Protein AF-A0A2V8DXN6-F1 (afdb_monomer_lite)

pLDDT: mean 78.46, std 17.69, range [34.72, 98.38]

Secondary structure (DSSP, 8-state):
---EEEEEEEEE-GGGS-----HHHHHTT-SS---EEEEEEEEEEEEEEEETTTEEEEEEEEEEEEEEEEEEEEEES-TT-SS--EEEEEEEEEEEEEEEEEEEEEEE-SSS-EEEEEEEEEEEEETTTT------------

Radius of gyration: 24.65 Å; chains: 1; bounding box: 50×41×72 Å

Sequence (142 aa):
NSFRGSLFANVGVPDWQANNLDDDLRQKGVQDPNRMKSLWSINPTFGGPIKKDGLWFFGSFTYQRIDTYVANSYLNKDPSAWLFAPDSSEQAVDDQYARDVSARLTYQATRRNKVTFYYSYNMACHCHFLIGPALAGSPSTS

Structure (mmCIF, N/CA/C/O backbone):
data_AF-A0A2V8DXN6-F1
#
_entry.id   AF-A0A2V8DXN6-F1
#
loop_
_atom_site.group_PDB
_atom_site.id
_atom_site.type_symbol
_atom_site.label_atom_id
_atom_site.label_alt_id
_atom_site.label_comp_id
_atom_site.label_asym_id
_atom_site.label_entity_id
_atom_site.label_seq_id
_atom_site.pdbx_PDB_ins_code
_atom_site.Cartn_x
_atom_site.Cartn_y
_atom_site.Cartn_z
_atom_site.occupancy
_atom_site.B_iso_or_equiv
_atom_site.auth_seq_id
_atom_site.auth_comp_id
_atom_site.auth_asym_id
_atom_site.auth_atom_id
_atom_site.pdbx_PDB_model_num
ATOM 1 N N . ASN A 1 1 ? -9.354 -14.653 21.832 1.00 73.56 1 ASN A N 1
ATOM 2 C CA . ASN A 1 1 ? -9.339 -13.519 20.884 1.00 73.56 1 ASN A CA 1
ATOM 3 C C . ASN A 1 1 ? -8.510 -13.925 19.685 1.00 73.56 1 ASN A C 1
ATOM 5 O O . ASN A 1 1 ? -7.324 -14.147 19.866 1.00 73.56 1 ASN A O 1
ATOM 9 N N . SER A 1 2 ? -9.123 -14.124 18.515 1.00 88.94 2 SER A N 1
ATOM 10 C CA . SER A 1 2 ? -8.405 -14.519 17.292 1.00 88.94 2 SER A CA 1
ATOM 11 C C . SER A 1 2 ? -8.309 -13.341 16.330 1.00 88.94 2 SER A C 1
ATOM 13 O O . SER A 1 2 ? -9.340 -12.760 15.984 1.00 88.94 2 SER A O 1
ATOM 15 N N . PHE A 1 3 ? -7.102 -13.033 15.875 1.00 95.25 3 PHE A N 1
ATOM 16 C CA . PHE A 1 3 ? -6.856 -12.076 14.801 1.00 95.25 3 PHE A CA 1
ATOM 17 C C . PHE A 1 3 ? -6.816 -12.813 13.465 1.00 95.25 3 PHE A C 1
ATOM 19 O O . PHE A 1 3 ? -6.449 -13.988 13.411 1.00 95.25 3 PHE A O 1
ATOM 26 N N . ARG A 1 4 ? -7.227 -12.138 12.396 1.00 96.75 4 ARG A N 1
ATOM 27 C CA 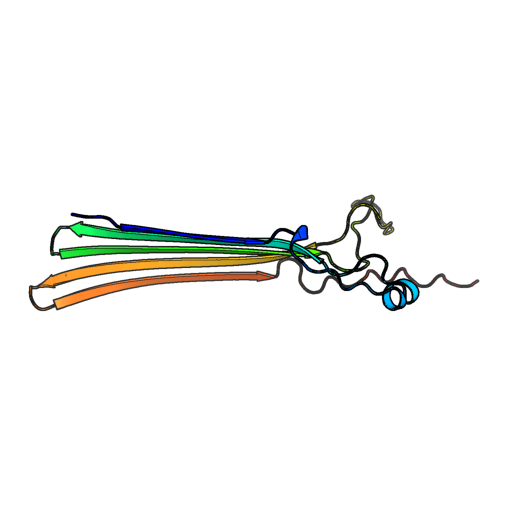. ARG A 1 4 ? -7.196 -12.670 11.035 1.00 96.75 4 ARG A CA 1
ATOM 28 C C . ARG A 1 4 ? -6.649 -11.611 10.099 1.00 96.75 4 ARG A C 1
ATOM 30 O O . ARG A 1 4 ? -6.966 -10.434 10.237 1.00 96.75 4 ARG A O 1
ATOM 37 N N . GLY A 1 5 ? -5.863 -12.053 9.135 1.00 96.56 5 GLY A N 1
ATOM 38 C CA . GLY A 1 5 ? -5.411 -11.222 8.038 1.00 96.56 5 GLY A CA 1
ATOM 39 C C . GLY A 1 5 ? -5.320 -12.032 6.762 1.00 96.56 5 GLY A C 1
ATOM 40 O O . GLY A 1 5 ? -5.320 -13.264 6.793 1.00 96.56 5 GLY A O 1
ATOM 41 N N . SER A 1 6 ? -5.261 -11.322 5.649 1.00 96.69 6 SER A N 1
ATOM 42 C CA . SER A 1 6 ? -4.982 -11.884 4.337 1.00 96.69 6 SER A CA 1
ATOM 43 C C . SER A 1 6 ? -4.031 -10.964 3.591 1.00 96.69 6 SER A C 1
ATOM 45 O O . SER A 1 6 ? -3.968 -9.766 3.857 1.00 96.69 6 SER A O 1
ATOM 47 N N . LEU A 1 7 ? -3.286 -11.533 2.654 1.00 94.88 7 LEU A N 1
ATOM 48 C CA . LEU A 1 7 ? -2.488 -10.787 1.698 1.00 94.88 7 LEU A CA 1
ATOM 49 C C . LEU A 1 7 ? -2.882 -11.276 0.314 1.00 94.88 7 LEU A C 1
ATOM 51 O O . LEU A 1 7 ? -2.825 -12.474 0.046 1.00 94.88 7 LEU A O 1
ATOM 55 N N . PHE A 1 8 ? -3.273 -10.349 -0.549 1.00 93.50 8 PHE A N 1
ATOM 56 C CA . PHE A 1 8 ? -3.430 -10.616 -1.969 1.00 93.50 8 PHE A CA 1
ATOM 57 C C . PHE A 1 8 ? -2.409 -9.791 -2.746 1.00 93.50 8 PHE A C 1
ATOM 59 O O . PHE A 1 8 ? -2.247 -8.600 -2.480 1.00 93.50 8 PHE A O 1
ATOM 66 N N . ALA A 1 9 ? -1.708 -10.422 -3.681 1.00 90.19 9 ALA A N 1
ATOM 67 C CA . ALA A 1 9 ? -0.717 -9.765 -4.517 1.00 90.19 9 ALA A CA 1
ATOM 68 C C . ALA A 1 9 ? -0.873 -10.218 -5.968 1.00 90.19 9 ALA A C 1
ATOM 70 O O . ALA A 1 9 ? -1.143 -11.390 -6.234 1.00 90.19 9 ALA A O 1
ATOM 71 N N . ASN A 1 10 ? -0.694 -9.284 -6.893 1.00 85.50 10 ASN A N 1
ATOM 72 C CA . ASN A 1 10 ? -0.655 -9.534 -8.324 1.00 85.50 10 ASN A CA 1
ATOM 73 C C . ASN A 1 10 ? 0.634 -8.942 -8.895 1.00 85.50 10 ASN A C 1
ATOM 75 O O . ASN A 1 10 ? 1.070 -7.877 -8.464 1.00 85.50 10 ASN A O 1
ATOM 79 N N . VAL A 1 11 ? 1.242 -9.637 -9.852 1.00 82.50 11 VAL A N 1
ATOM 80 C CA . VAL A 1 11 ? 2.425 -9.167 -10.569 1.00 82.50 11 VAL A CA 1
ATOM 81 C C . VAL A 1 11 ? 2.309 -9.563 -12.035 1.00 82.50 11 VAL A C 1
ATOM 83 O O . VAL A 1 11 ? 1.906 -10.680 -12.354 1.00 82.50 11 VAL A O 1
ATOM 86 N N . GLY A 1 12 ? 2.649 -8.630 -12.911 1.00 75.50 12 GLY A N 1
ATOM 87 C CA . GLY A 1 12 ? 2.803 -8.799 -14.342 1.00 75.50 12 GLY A CA 1
ATOM 88 C C . GLY A 1 12 ? 4.190 -8.310 -14.733 1.00 75.50 12 GLY A C 1
ATOM 89 O O . GLY A 1 12 ? 4.565 -7.169 -14.451 1.00 75.50 12 GLY A O 1
ATOM 90 N N . VAL A 1 13 ? 4.959 -9.193 -15.363 1.00 69.88 13 VAL A N 1
ATOM 91 C CA . VAL A 1 13 ? 6.268 -8.860 -15.929 1.00 69.88 13 VAL A CA 1
ATOM 92 C C . VAL A 1 13 ? 6.124 -8.535 -17.419 1.00 69.88 13 VAL A C 1
ATOM 94 O O .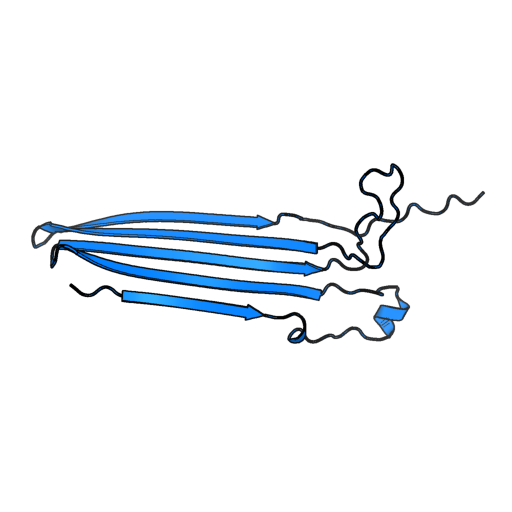 VAL A 1 13 ? 5.210 -9.064 -18.058 1.00 69.88 13 VAL A O 1
ATOM 97 N N . PRO A 1 14 ? 7.002 -7.690 -17.990 1.00 68.25 14 PRO A N 1
ATOM 98 C CA . PRO A 1 14 ? 6.958 -7.320 -19.407 1.00 68.25 14 PRO A CA 1
ATOM 99 C C . PRO A 1 14 ? 6.875 -8.520 -20.357 1.00 68.25 14 PRO A C 1
ATOM 101 O O . PRO A 1 14 ? 6.117 -8.487 -21.319 1.00 68.25 14 PRO A O 1
ATOM 104 N N . ASP A 1 15 ? 7.578 -9.608 -20.036 1.00 67.06 15 ASP A N 1
ATOM 105 C CA . ASP A 1 15 ? 7.660 -10.813 -20.873 1.00 67.06 15 ASP A CA 1
ATOM 106 C C . ASP A 1 15 ? 6.332 -11.580 -20.993 1.00 67.06 15 ASP A C 1
ATOM 108 O O . ASP A 1 15 ? 6.199 -12.472 -21.828 1.00 67.06 15 ASP A O 1
ATOM 112 N N . TRP A 1 16 ? 5.337 -11.263 -20.159 1.00 65.25 16 TRP A N 1
ATOM 113 C CA . TRP A 1 16 ? 3.996 -11.852 -20.242 1.00 65.25 16 TRP A CA 1
ATOM 114 C C . TRP A 1 16 ? 3.061 -11.056 -21.155 1.00 65.25 16 TRP A C 1
ATOM 116 O O . TRP A 1 16 ? 1.953 -11.509 -21.449 1.00 65.25 16 TRP A O 1
ATOM 126 N N . GLN A 1 17 ? 3.486 -9.876 -21.611 1.00 62.72 17 GLN A N 1
ATOM 127 C CA . GLN A 1 17 ? 2.737 -9.097 -22.581 1.00 62.72 17 GLN A CA 1
ATOM 128 C C . GLN A 1 17 ? 3.006 -9.641 -23.989 1.00 62.72 17 GLN A C 1
ATOM 130 O O . GLN A 1 17 ? 4.125 -9.573 -24.495 1.00 62.72 17 GLN A O 1
ATOM 135 N N . ALA A 1 18 ? 1.966 -10.165 -24.642 1.00 55.19 18 ALA A N 1
ATOM 136 C CA . ALA A 1 18 ? 2.054 -10.566 -26.042 1.00 55.19 18 ALA A CA 1
ATOM 137 C C . ALA A 1 18 ? 2.427 -9.355 -26.916 1.00 55.19 18 ALA A C 1
ATOM 139 O O . ALA A 1 18 ? 1.803 -8.297 -26.824 1.00 55.19 18 ALA A O 1
ATOM 140 N N . ASN A 1 19 ? 3.440 -9.518 -27.766 1.00 58.62 19 ASN A N 1
ATOM 141 C CA . ASN A 1 19 ? 3.861 -8.501 -28.720 1.00 58.62 19 ASN A CA 1
ATOM 142 C C . ASN A 1 19 ? 3.183 -8.762 -30.072 1.00 58.62 19 ASN A C 1
ATOM 144 O O . ASN A 1 19 ? 3.342 -9.846 -30.626 1.00 58.62 19 ASN A O 1
ATOM 148 N N . ASN A 1 20 ? 2.452 -7.778 -30.600 1.00 51.28 20 ASN A N 1
ATOM 149 C CA . ASN A 1 20 ? 1.865 -7.837 -31.944 1.00 51.28 20 ASN A CA 1
ATOM 150 C C . ASN A 1 20 ? 2.431 -6.733 -32.856 1.00 51.28 20 ASN A C 1
ATOM 152 O O . ASN A 1 20 ? 1.698 -6.083 -33.601 1.00 51.28 20 ASN A O 1
ATOM 156 N N . LEU A 1 21 ? 3.734 -6.458 -32.731 1.00 53.28 21 LEU A N 1
ATOM 157 C CA . LEU A 1 21 ? 4.448 -5.539 -33.613 1.00 53.28 21 LEU A CA 1
ATOM 158 C C . LEU A 1 21 ? 4.680 -6.207 -34.974 1.00 53.28 21 LEU A C 1
ATOM 160 O O . LEU A 1 21 ? 5.671 -6.913 -35.162 1.00 53.28 21 LEU A O 1
ATOM 164 N N . ASP A 1 22 ? 3.749 -5.979 -35.893 1.00 53.34 22 ASP A N 1
ATOM 165 C CA . ASP A 1 22 ? 3.808 -6.470 -37.270 1.00 53.34 22 ASP A CA 1
ATOM 166 C C . ASP A 1 22 ? 4.762 -5.616 -38.134 1.00 53.34 22 ASP A C 1
ATOM 168 O O . ASP A 1 22 ? 4.982 -4.429 -37.856 1.00 53.34 22 ASP A O 1
ATOM 172 N N . ASP A 1 23 ? 5.334 -6.193 -39.192 1.00 56.09 23 ASP A N 1
ATOM 173 C CA . ASP A 1 23 ? 6.370 -5.539 -40.015 1.00 56.09 23 ASP A CA 1
ATOM 174 C C . ASP A 1 23 ? 5.865 -4.260 -40.722 1.00 56.09 23 ASP A C 1
ATOM 176 O O . ASP A 1 23 ? 6.640 -3.332 -40.972 1.00 56.09 23 ASP A O 1
ATOM 180 N N . ASP A 1 24 ? 4.554 -4.153 -40.959 1.00 54.53 24 ASP A N 1
ATOM 181 C CA . ASP A 1 24 ? 3.889 -2.954 -41.497 1.00 54.53 24 ASP A CA 1
ATOM 182 C C . ASP A 1 24 ? 3.963 -1.750 -40.530 1.00 54.53 24 ASP A C 1
ATOM 184 O O . ASP A 1 24 ? 4.107 -0.604 -40.959 1.00 54.53 24 ASP A O 1
ATOM 188 N N . LEU A 1 25 ? 3.948 -1.986 -39.209 1.00 54.00 25 LEU A N 1
ATOM 189 C CA . LEU A 1 25 ? 4.102 -0.924 -38.202 1.00 54.00 25 LEU A CA 1
ATOM 190 C C . LEU A 1 25 ? 5.554 -0.440 -38.100 1.00 54.00 25 LEU A C 1
ATOM 192 O O . LEU A 1 25 ? 5.792 0.759 -37.926 1.00 54.00 25 LEU A O 1
ATOM 196 N N . ARG A 1 26 ? 6.525 -1.343 -38.294 1.00 58.38 26 ARG A N 1
ATOM 197 C CA . ARG A 1 26 ? 7.952 -0.985 -38.377 1.00 58.38 26 ARG A CA 1
ATOM 198 C C . ARG A 1 26 ? 8.236 -0.124 -39.607 1.00 58.38 26 ARG A C 1
ATOM 200 O O . ARG A 1 26 ? 8.932 0.884 -39.499 1.00 58.38 26 ARG A O 1
ATOM 207 N N . GLN A 1 27 ? 7.652 -0.474 -40.758 1.00 53.62 27 GLN A N 1
ATOM 208 C CA . GLN A 1 27 ? 7.784 0.300 -42.002 1.00 53.62 27 GLN A CA 1
ATOM 209 C C . GLN A 1 27 ? 7.138 1.691 -41.920 1.00 53.62 27 GLN A C 1
ATOM 211 O O . GLN A 1 27 ? 7.579 2.610 -42.606 1.00 53.62 27 GLN A O 1
ATOM 216 N N . LYS A 1 28 ? 6.149 1.879 -41.038 1.00 56.41 28 LYS A N 1
ATOM 217 C CA . LYS A 1 28 ? 5.509 3.176 -40.758 1.00 56.41 28 LYS A CA 1
ATOM 218 C C . LYS A 1 28 ? 6.233 4.021 -39.697 1.00 56.41 28 LYS A C 1
ATOM 220 O O . LYS A 1 28 ? 5.719 5.066 -39.308 1.00 56.41 28 LYS A O 1
ATOM 225 N N . GLY A 1 29 ? 7.425 3.611 -39.251 1.00 54.94 29 GLY A N 1
ATOM 226 C CA . GLY A 1 29 ? 8.284 4.404 -38.361 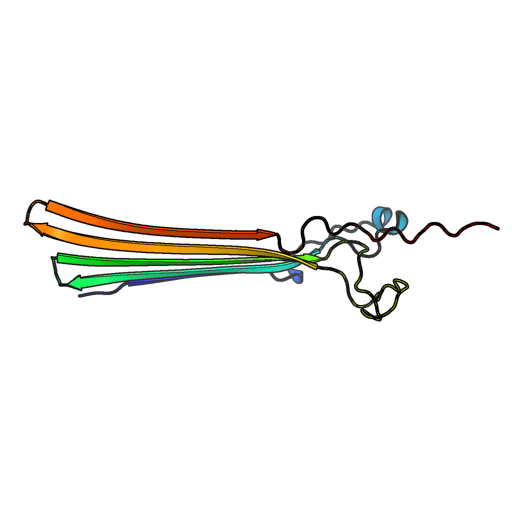1.00 54.94 29 GLY A CA 1
ATOM 227 C C . GLY A 1 29 ? 8.066 4.176 -36.862 1.00 54.94 29 GLY A C 1
ATOM 228 O O . GLY A 1 29 ? 8.602 4.927 -36.048 1.00 54.94 29 GLY A O 1
ATOM 229 N N . VAL A 1 30 ? 7.313 3.145 -36.466 1.00 53.03 30 VAL A N 1
ATOM 230 C CA . VAL A 1 30 ? 7.234 2.710 -35.063 1.00 53.03 30 VAL A CA 1
ATOM 231 C C . VAL A 1 30 ? 8.363 1.714 -34.814 1.00 53.03 30 VAL A C 1
ATOM 233 O O . VAL A 1 30 ? 8.223 0.522 -35.086 1.00 53.03 30 VAL A O 1
ATOM 236 N N . GLN A 1 31 ? 9.510 2.212 -34.348 1.00 59.53 31 GLN A N 1
ATOM 237 C CA . GLN A 1 31 ? 10.640 1.352 -33.977 1.00 59.53 31 GLN A CA 1
ATOM 238 C C . GLN A 1 31 ? 10.430 0.742 -32.587 1.00 59.53 31 GLN A C 1
ATOM 240 O O . GLN A 1 31 ? 10.726 -0.434 -32.390 1.00 59.53 31 GLN A O 1
ATOM 245 N N . ASP A 1 32 ? 9.827 1.511 -31.673 1.00 61.34 32 ASP A N 1
ATOM 246 C CA . ASP A 1 32 ? 9.616 1.138 -30.278 1.00 61.34 32 ASP A CA 1
ATOM 247 C C . ASP A 1 32 ? 8.150 1.357 -29.847 1.00 61.34 32 ASP A C 1
ATOM 249 O O . ASP A 1 32 ? 7.729 2.505 -29.677 1.00 61.34 32 ASP A O 1
ATOM 253 N N . PRO A 1 33 ? 7.339 0.293 -29.677 1.00 60.72 33 PRO A N 1
ATOM 254 C CA . PRO A 1 33 ? 5.926 0.415 -29.312 1.00 60.72 33 PRO A CA 1
ATOM 255 C C . PRO A 1 33 ? 5.703 0.700 -27.820 1.00 60.72 33 PRO A C 1
ATOM 257 O O . PRO A 1 33 ? 6.553 0.411 -26.975 1.00 60.72 33 PRO A O 1
ATOM 260 N N . ASN A 1 34 ? 4.490 1.161 -27.482 1.00 62.88 34 ASN A N 1
ATOM 261 C CA . ASN A 1 34 ? 4.018 1.185 -26.097 1.00 62.88 34 ASN A CA 1
ATOM 262 C C . ASN A 1 34 ? 4.026 -0.242 -25.542 1.00 62.88 34 ASN A C 1
ATOM 264 O O . ASN A 1 34 ? 3.306 -1.110 -26.040 1.00 62.88 34 ASN A O 1
ATOM 268 N N . ARG A 1 35 ? 4.804 -0.476 -24.487 1.00 68.25 35 ARG A N 1
ATOM 269 C CA . ARG A 1 35 ? 4.887 -1.777 -23.813 1.00 68.25 35 ARG A CA 1
ATOM 270 C C . ARG A 1 35 ? 4.820 -1.609 -22.302 1.00 68.25 35 ARG A C 1
ATOM 272 O O . ARG A 1 35 ? 5.252 -0.598 -21.750 1.00 68.25 35 ARG A O 1
ATOM 279 N N . MET A 1 36 ? 4.259 -2.599 -21.626 1.00 67.31 36 MET A N 1
ATOM 280 C CA . MET A 1 36 ? 4.152 -2.648 -20.176 1.00 67.31 36 MET A CA 1
ATOM 281 C C . MET A 1 36 ? 5.551 -2.811 -19.582 1.00 67.31 36 MET A C 1
ATOM 283 O O . MET A 1 36 ? 6.260 -3.763 -19.903 1.00 67.31 36 MET A O 1
ATOM 287 N N . LYS A 1 37 ? 5.952 -1.878 -18.716 1.00 75.00 37 LYS A N 1
ATOM 288 C CA . LYS A 1 37 ? 7.217 -1.940 -17.976 1.00 75.00 37 LYS A CA 1
ATOM 289 C C . LYS A 1 37 ? 7.037 -2.666 -16.650 1.00 75.00 37 LYS A C 1
ATOM 291 O O . LYS A 1 37 ? 7.876 -3.477 -16.267 1.00 75.00 37 LYS A O 1
ATOM 296 N N . SER A 1 38 ? 5.960 -2.364 -15.933 1.00 78.12 38 SER A N 1
ATOM 297 C CA . SER A 1 38 ? 5.637 -3.050 -14.688 1.00 78.12 38 SER A CA 1
ATOM 298 C C . SER A 1 38 ? 4.140 -2.976 -14.407 1.00 78.12 38 SER A C 1
ATOM 300 O O . SER A 1 38 ? 3.494 -1.963 -14.671 1.00 78.12 38 SER A O 1
ATOM 302 N N . LEU A 1 39 ? 3.587 -4.061 -13.875 1.00 83.69 39 LEU A N 1
ATOM 303 C CA . LEU A 1 39 ? 2.235 -4.101 -13.339 1.00 83.69 39 LEU A CA 1
ATOM 304 C C . LEU A 1 39 ? 2.287 -4.888 -12.044 1.00 83.69 39 LEU A C 1
ATOM 306 O O . LEU A 1 39 ? 2.689 -6.047 -12.042 1.00 83.69 39 LEU A O 1
ATOM 310 N N . TRP A 1 40 ? 1.886 -4.288 -10.937 1.00 87.12 40 TRP A N 1
ATOM 311 C CA . TRP A 1 40 ? 1.760 -5.040 -9.699 1.00 87.12 40 TRP A CA 1
ATOM 312 C C . TRP A 1 40 ? 0.767 -4.398 -8.749 1.00 87.12 40 TRP A C 1
ATOM 314 O O . TRP A 1 40 ? 0.534 -3.188 -8.768 1.00 87.12 40 TRP A O 1
ATOM 324 N N . SER A 1 41 ? 0.188 -5.227 -7.889 1.00 91.50 41 SER A N 1
ATOM 325 C CA . SER A 1 41 ? -0.636 -4.768 -6.785 1.00 91.50 41 SER A CA 1
ATOM 326 C C . SER A 1 41 ? -0.442 -5.614 -5.536 1.00 91.50 41 SER A C 1
ATOM 328 O O . SER A 1 41 ? -0.078 -6.788 -5.595 1.00 91.50 41 SER A O 1
ATOM 330 N N . ILE A 1 42 ? -0.675 -4.998 -4.384 1.00 94.38 42 ILE A N 1
ATOM 331 C CA . ILE A 1 42 ? -0.598 -5.617 -3.060 1.00 94.38 42 ILE A CA 1
ATOM 332 C C . ILE A 1 42 ? -1.787 -5.116 -2.244 1.00 94.38 42 ILE A C 1
ATOM 334 O O . ILE A 1 42 ? -2.112 -3.931 -2.263 1.00 94.38 42 ILE A O 1
ATOM 338 N N . ASN A 1 43 ? -2.425 -6.033 -1.524 1.00 95.88 43 ASN A N 1
ATOM 339 C CA . ASN A 1 43 ? -3.684 -5.807 -0.832 1.00 95.88 43 ASN A CA 1
ATOM 340 C C . ASN A 1 43 ? -3.701 -6.548 0.519 1.00 95.88 43 ASN A C 1
ATOM 342 O O . ASN A 1 43 ? -4.335 -7.605 0.633 1.00 95.88 43 ASN A O 1
ATOM 346 N N . PRO A 1 44 ? -2.953 -6.094 1.540 1.00 97.25 44 PRO A N 1
ATOM 347 C CA . PRO A 1 44 ? -3.048 -6.670 2.867 1.00 97.25 44 PRO A CA 1
ATOM 348 C C . PRO A 1 44 ? -4.342 -6.236 3.558 1.00 97.25 44 PRO A C 1
ATOM 350 O O . PRO A 1 44 ? -4.766 -5.079 3.501 1.00 97.25 44 PRO A O 1
ATOM 353 N N . THR A 1 45 ? -4.931 -7.166 4.299 1.00 97.75 45 THR A N 1
ATOM 354 C CA . THR A 1 45 ? -6.014 -6.888 5.237 1.00 97.75 45 THR A CA 1
ATOM 355 C C . THR A 1 45 ? -5.703 -7.503 6.587 1.00 97.75 45 THR A C 1
ATOM 357 O O . THR A 1 45 ? -5.053 -8.548 6.683 1.00 97.75 45 THR A O 1
ATOM 360 N N . PHE A 1 46 ? -6.166 -6.857 7.650 1.00 98.38 46 PHE A N 1
ATOM 361 C CA . PHE A 1 46 ? -5.979 -7.354 9.003 1.00 98.38 46 PHE A CA 1
ATOM 362 C C . PHE A 1 46 ? -7.091 -6.869 9.925 1.00 98.38 46 PHE A C 1
ATOM 364 O O . PHE A 1 46 ? -7.557 -5.736 9.829 1.00 98.38 46 PHE A O 1
ATOM 371 N N . GLY A 1 47 ? -7.516 -7.717 10.853 1.00 97.69 47 GLY A N 1
ATOM 372 C CA . GLY A 1 47 ? -8.527 -7.350 11.828 1.00 97.69 47 GLY A CA 1
ATOM 373 C C . GLY A 1 47 ? -8.705 -8.376 12.930 1.00 97.69 47 GLY A C 1
ATOM 374 O O . GLY A 1 47 ? -8.196 -9.498 12.893 1.00 97.69 47 GLY A O 1
ATOM 375 N N . GLY A 1 48 ? -9.463 -7.983 13.943 1.00 97.31 48 GLY A N 1
ATOM 376 C CA . GLY A 1 48 ? -9.734 -8.839 15.083 1.00 97.31 48 GLY A CA 1
ATOM 377 C C . GLY A 1 48 ? -10.379 -8.101 16.251 1.00 97.31 48 GLY A C 1
ATOM 378 O O . GLY A 1 48 ? -10.650 -6.901 16.176 1.00 97.31 48 GLY A O 1
ATOM 379 N N . PRO A 1 49 ? -10.660 -8.821 17.346 1.00 97.12 49 PRO A N 1
ATOM 380 C CA . PRO A 1 49 ? -11.154 -8.226 18.577 1.00 97.12 49 PRO A CA 1
ATOM 381 C C . PRO A 1 49 ? -10.019 -7.524 19.339 1.00 97.12 49 PRO A C 1
ATOM 383 O O . PRO A 1 49 ? -9.041 -8.165 19.716 1.00 97.12 49 PRO A O 1
ATOM 386 N N . ILE A 1 50 ? -10.191 -6.234 19.636 1.00 95.56 50 ILE A N 1
ATOM 387 C CA . ILE A 1 50 ? -9.386 -5.506 20.634 1.00 95.56 50 ILE A CA 1
ATOM 388 C C . ILE A 1 50 ? -9.823 -5.936 22.040 1.00 95.56 50 ILE A C 1
ATOM 390 O O . ILE A 1 50 ? -9.001 -6.270 22.889 1.00 95.56 50 ILE A O 1
ATOM 394 N N . LYS A 1 51 ? -11.143 -5.985 22.273 1.00 94.31 51 LYS A N 1
ATOM 395 C CA . LYS A 1 51 ? -11.759 -6.485 23.508 1.00 94.31 51 LYS A CA 1
ATOM 396 C C . LYS A 1 51 ? -12.727 -7.603 23.160 1.00 94.31 51 LYS A C 1
ATOM 398 O O . LYS A 1 51 ? -13.579 -7.438 22.282 1.00 94.31 51 LYS A O 1
ATOM 403 N N . LYS A 1 52 ? -12.612 -8.726 23.875 1.00 89.44 52 LYS A N 1
ATOM 404 C CA . LYS A 1 52 ? -13.519 -9.868 23.718 1.00 89.44 52 LYS A CA 1
ATOM 405 C C . LYS A 1 52 ? -14.968 -9.390 23.887 1.00 89.44 52 LYS A C 1
ATOM 407 O O . LYS A 1 52 ? -15.258 -8.651 24.824 1.00 89.44 52 LYS A O 1
ATOM 412 N N . ASP A 1 53 ? -15.827 -9.778 22.949 1.00 88.19 53 ASP A N 1
ATOM 413 C CA . ASP A 1 53 ? -17.273 -9.518 22.953 1.00 88.19 53 ASP A CA 1
ATOM 414 C C . ASP A 1 53 ? -17.691 -8.036 22.991 1.00 88.19 53 ASP A C 1
ATOM 416 O O . ASP A 1 53 ? -18.841 -7.735 23.312 1.00 88.19 53 ASP A O 1
ATOM 420 N N . GLY A 1 54 ? -16.800 -7.096 22.643 1.00 94.19 54 GLY A N 1
ATOM 421 C CA . GLY A 1 54 ? -17.161 -5.680 22.728 1.00 94.19 54 GLY A CA 1
ATOM 422 C C . GLY A 1 54 ? -16.457 -4.694 21.812 1.00 94.19 54 GLY A C 1
ATOM 423 O O . GLY A 1 54 ? -17.033 -3.644 21.547 1.00 94.19 54 GLY A O 1
ATOM 424 N N . LEU A 1 55 ? -15.254 -4.981 21.315 1.00 96.88 55 LEU A N 1
ATOM 425 C CA . LEU A 1 55 ? -14.521 -4.029 20.479 1.00 96.88 55 LEU A CA 1
ATOM 426 C C . LEU A 1 55 ? -13.710 -4.766 19.421 1.00 96.88 55 LEU A C 1
ATOM 428 O O . LEU A 1 55 ? -12.887 -5.615 19.760 1.00 96.88 55 LEU A O 1
ATOM 432 N N . TRP A 1 56 ? -13.913 -4.412 18.156 1.00 98.06 56 TRP A N 1
ATOM 433 C CA . TRP A 1 56 ? -13.251 -5.013 17.002 1.00 98.06 56 TRP A CA 1
ATOM 434 C C .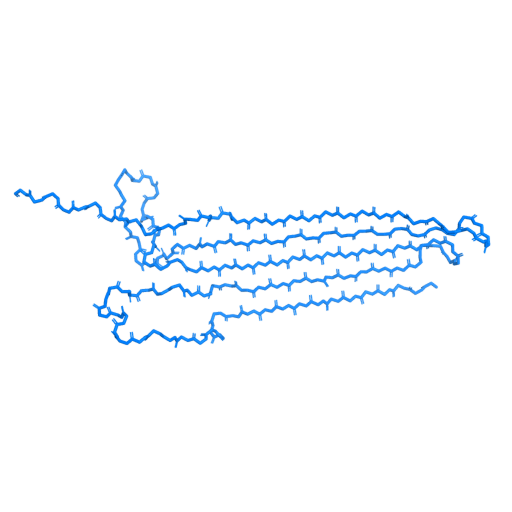 TRP A 1 56 ? -12.724 -3.938 16.073 1.00 98.06 56 TRP A C 1
ATOM 436 O O . TRP A 1 56 ? -13.354 -2.896 15.913 1.00 98.06 56 TRP A O 1
ATOM 446 N N . PHE A 1 57 ? -11.617 -4.234 15.409 1.00 98.06 57 PHE A N 1
ATOM 447 C CA . PHE A 1 57 ? -11.082 -3.402 14.344 1.00 98.06 57 PHE A CA 1
ATOM 448 C C . PHE A 1 57 ? -10.872 -4.225 13.077 1.00 98.06 57 PHE A C 1
ATOM 450 O O . PHE A 1 57 ? -10.747 -5.454 13.115 1.00 98.06 57 PHE A O 1
ATOM 457 N N . PHE A 1 58 ? -10.829 -3.522 11.959 1.00 98.31 58 PHE A N 1
ATOM 458 C CA . PHE A 1 58 ? -10.434 -4.040 10.664 1.00 98.31 58 PHE A CA 1
ATOM 459 C C . PHE A 1 58 ? -9.728 -2.927 9.895 1.00 98.31 58 PHE A C 1
ATOM 461 O O . PHE A 1 58 ? -10.150 -1.776 9.966 1.00 98.31 58 PHE A O 1
ATOM 468 N N . GLY A 1 59 ? -8.673 -3.267 9.170 1.00 98.19 59 GLY A N 1
ATOM 469 C CA . GLY A 1 59 ? -7.970 -2.367 8.274 1.00 98.19 59 GLY A CA 1
ATOM 470 C C . GLY A 1 59 ? -7.629 -3.065 6.966 1.00 98.19 59 GLY A C 1
ATOM 471 O O . GLY A 1 59 ? -7.353 -4.269 6.945 1.00 98.19 59 GLY A O 1
ATOM 472 N N . SER A 1 60 ? -7.636 -2.298 5.884 1.00 97.81 60 SER A N 1
ATOM 473 C CA . SER A 1 60 ? -7.161 -2.729 4.575 1.00 97.81 60 SER A CA 1
ATOM 474 C C . SER A 1 60 ? -6.267 -1.664 3.965 1.00 97.81 60 SER A C 1
ATOM 476 O O . SER A 1 60 ? -6.476 -0.465 4.161 1.00 97.81 60 SER A O 1
ATOM 478 N N . PHE A 1 61 ? -5.291 -2.119 3.194 1.00 97.50 61 PHE A N 1
ATOM 479 C CA . PHE A 1 61 ? -4.476 -1.267 2.349 1.00 97.50 61 PHE A CA 1
ATOM 480 C C . PHE A 1 61 ? -4.391 -1.895 0.966 1.00 97.50 61 PHE A C 1
ATOM 482 O O . PHE A 1 61 ? -4.279 -3.111 0.858 1.00 97.50 61 PHE A O 1
ATOM 489 N N . THR A 1 62 ? -4.426 -1.063 -0.062 1.00 95.75 62 THR A N 1
ATOM 490 C CA . THR A 1 62 ? -4.231 -1.441 -1.455 1.00 95.75 62 THR A CA 1
ATOM 491 C C . THR A 1 62 ? -3.198 -0.502 -2.047 1.00 95.75 62 THR A C 1
ATOM 493 O O . THR A 1 62 ? -3.303 0.716 -1.911 1.00 95.75 62 THR A O 1
ATOM 496 N N . TYR A 1 63 ? -2.198 -1.070 -2.712 1.00 94.56 63 TYR A N 1
ATOM 497 C CA . TYR A 1 63 ? -1.296 -0.321 -3.572 1.00 94.56 63 TYR A CA 1
ATOM 498 C C . TYR A 1 63 ? -1.214 -1.008 -4.921 1.00 94.56 63 TYR A C 1
ATOM 500 O O . TYR A 1 63 ? -0.951 -2.207 -4.982 1.00 94.56 63 TYR A O 1
ATOM 508 N N . GLN A 1 64 ? -1.439 -0.248 -5.983 1.00 91.44 64 GLN A N 1
ATOM 509 C CA . GLN A 1 64 ? -1.316 -0.700 -7.359 1.00 91.44 64 GLN A CA 1
ATOM 510 C C . GLN A 1 64 ? -0.392 0.247 -8.113 1.00 91.44 64 GLN A C 1
ATOM 512 O O . GLN A 1 64 ? -0.493 1.463 -7.955 1.00 91.44 64 GLN A O 1
ATOM 517 N N . ARG A 1 65 ? 0.479 -0.312 -8.948 1.00 88.56 65 ARG A N 1
ATOM 518 C CA . ARG A 1 65 ? 1.366 0.437 -9.833 1.00 88.56 65 ARG A CA 1
ATOM 519 C C . ARG A 1 65 ? 1.312 -0.144 -11.238 1.00 88.56 65 ARG A C 1
ATOM 521 O O . ARG A 1 65 ? 1.332 -1.363 -11.409 1.00 88.56 65 ARG A O 1
ATOM 528 N N . ILE A 1 66 ? 1.230 0.751 -12.213 1.00 84.25 66 ILE A N 1
ATOM 529 C CA . ILE A 1 66 ? 1.222 0.457 -13.639 1.00 84.25 66 ILE A CA 1
ATOM 530 C C . ILE A 1 66 ? 2.213 1.419 -14.284 1.00 84.25 66 ILE A C 1
ATOM 532 O O . ILE A 1 66 ? 1.978 2.622 -14.305 1.00 84.25 66 ILE A O 1
ATOM 536 N N . ASP A 1 67 ? 3.320 0.889 -14.791 1.00 81.69 67 ASP A N 1
ATOM 537 C CA . ASP A 1 67 ? 4.300 1.656 -15.555 1.00 81.69 67 ASP A CA 1
ATOM 538 C C . ASP A 1 67 ? 4.275 1.173 -17.010 1.00 81.69 67 ASP A C 1
ATOM 540 O O . ASP A 1 67 ? 4.376 -0.031 -17.280 1.00 81.69 67 ASP A O 1
ATOM 544 N N . THR A 1 68 ? 4.190 2.100 -17.960 1.00 76.88 68 THR A N 1
ATOM 545 C CA . THR A 1 68 ? 4.212 1.801 -19.400 1.00 76.88 68 THR A CA 1
ATOM 546 C C . THR A 1 68 ? 5.274 2.632 -20.104 1.00 76.88 68 THR A C 1
ATOM 548 O O . THR A 1 68 ? 5.486 3.794 -19.776 1.00 76.88 68 THR A O 1
ATOM 551 N N . TYR A 1 69 ? 5.984 2.032 -21.055 1.00 76.44 69 TYR A N 1
ATOM 552 C CA . TYR A 1 69 ? 6.860 2.778 -21.951 1.00 76.44 69 TYR A CA 1
ATOM 553 C C . TYR A 1 69 ? 6.029 3.551 -22.969 1.00 76.44 69 TYR A C 1
ATOM 555 O O . TYR A 1 69 ? 5.023 3.036 -23.464 1.00 76.44 69 TYR A O 1
ATOM 563 N N . VAL A 1 70 ? 6.492 4.754 -23.297 1.00 69.00 70 VAL A N 1
ATOM 564 C CA . VAL A 1 70 ? 5.875 5.631 -24.290 1.00 69.00 70 VAL A CA 1
ATOM 565 C C . VAL A 1 70 ? 6.610 5.481 -25.620 1.00 69.00 70 VAL A C 1
ATOM 567 O O . VAL A 1 70 ? 7.826 5.652 -25.697 1.00 69.00 70 VAL A O 1
ATOM 570 N N . ALA A 1 71 ? 5.863 5.154 -26.669 1.00 66.25 71 ALA A N 1
ATOM 571 C CA . ALA A 1 71 ? 6.376 4.862 -27.995 1.00 66.25 71 ALA A CA 1
ATOM 572 C C . ALA A 1 71 ? 7.113 6.065 -28.586 1.00 66.25 71 ALA A C 1
ATOM 574 O O . ALA A 1 71 ? 6.588 7.180 -28.582 1.00 66.25 71 ALA A O 1
ATOM 575 N N . ASN A 1 72 ? 8.301 5.815 -29.145 1.00 61.34 72 ASN A N 1
ATOM 576 C CA . ASN A 1 72 ? 9.141 6.817 -29.812 1.00 61.34 72 ASN A CA 1
ATOM 577 C C . ASN A 1 72 ? 9.469 8.069 -28.960 1.00 61.34 72 ASN A C 1
ATOM 579 O O . ASN A 1 72 ? 9.822 9.114 -29.511 1.00 61.34 72 ASN A O 1
ATOM 583 N N . SER A 1 73 ? 9.371 7.974 -27.631 1.00 65.50 73 SER A N 1
ATOM 584 C CA . SER A 1 73 ? 9.745 9.037 -26.694 1.00 65.50 73 SER A CA 1
ATOM 585 C C . SER A 1 73 ? 10.947 8.595 -25.871 1.00 65.50 73 SER A C 1
ATOM 587 O O . SER A 1 73 ? 10.944 7.510 -25.292 1.00 65.50 73 SER A O 1
ATOM 589 N N . TYR A 1 74 ? 11.961 9.452 -25.787 1.00 76.06 74 TYR A N 1
ATOM 590 C CA . TYR A 1 74 ? 13.235 9.158 -25.131 1.00 76.06 74 TYR A CA 1
ATOM 591 C C . TYR A 1 74 ? 13.629 10.291 -24.186 1.00 76.06 74 TYR A C 1
ATOM 593 O O . TYR A 1 74 ? 13.252 11.446 -24.403 1.00 76.06 74 TYR A O 1
ATOM 601 N N . LEU A 1 75 ? 14.390 9.969 -23.142 1.00 71.56 75 LEU A N 1
ATOM 602 C CA . LEU A 1 75 ? 14.995 10.974 -22.268 1.00 71.56 75 LEU A CA 1
ATOM 603 C C . LEU A 1 75 ? 16.091 11.752 -23.020 1.00 71.56 75 LEU A C 1
ATOM 605 O O . LEU A 1 75 ? 16.661 11.269 -24.000 1.00 71.56 75 LEU A O 1
ATOM 609 N N . ASN A 1 76 ? 16.363 12.988 -22.593 1.00 68.06 76 ASN A N 1
ATOM 610 C CA . ASN A 1 76 ? 17.463 13.778 -23.149 1.00 68.06 76 ASN A CA 1
ATOM 611 C C . ASN A 1 76 ? 18.797 13.236 -22.612 1.00 68.06 76 ASN A C 1
ATOM 613 O O . ASN A 1 76 ? 18.925 13.070 -21.400 1.00 68.06 76 ASN A O 1
ATOM 617 N N . LYS A 1 77 ? 19.793 13.027 -23.483 1.00 75.12 77 LYS A N 1
ATOM 618 C CA . LYS A 1 77 ? 21.144 12.577 -23.090 1.00 75.12 77 LYS A CA 1
ATOM 619 C C . LYS A 1 77 ? 21.803 13.497 -22.063 1.00 75.12 77 LYS A C 1
ATOM 621 O O . LYS A 1 77 ? 22.584 13.037 -21.238 1.00 75.12 77 LYS A O 1
ATOM 626 N N . ASP A 1 78 ? 21.502 14.791 -22.132 1.00 76.19 78 ASP A N 1
ATOM 627 C CA . ASP A 1 78 ? 21.944 15.783 -21.156 1.00 76.19 78 ASP A CA 1
ATOM 628 C C . ASP A 1 78 ? 20.742 16.625 -20.691 1.00 76.19 78 ASP A C 1
ATOM 630 O O . ASP A 1 78 ? 20.272 17.490 -21.435 1.00 76.19 78 ASP A O 1
ATOM 634 N N . PRO A 1 79 ? 20.231 16.410 -19.462 1.00 67.56 79 PRO A N 1
ATOM 635 C CA . PRO A 1 79 ? 19.115 17.179 -18.909 1.00 67.56 79 PRO A CA 1
ATOM 636 C C . PRO A 1 79 ? 19.397 18.682 -18.761 1.00 67.56 79 PRO A C 1
ATOM 638 O O . PRO A 1 79 ? 18.460 19.458 -18.584 1.00 67.56 79 PRO A O 1
ATOM 641 N N . SER A 1 80 ? 20.670 19.093 -18.794 1.00 73.00 80 SER A N 1
ATOM 642 C CA . SER A 1 80 ? 21.108 20.487 -18.674 1.00 73.00 80 SER A CA 1
ATOM 643 C C . SER A 1 80 ? 21.347 21.177 -20.023 1.00 73.00 80 SER A C 1
ATOM 645 O O . SER A 1 80 ? 21.520 22.398 -20.067 1.00 73.00 80 SER A O 1
ATOM 647 N N . ALA A 1 81 ? 21.323 20.426 -21.129 1.00 74.06 81 ALA A N 1
ATOM 648 C CA . ALA A 1 81 ? 21.526 20.971 -22.462 1.00 74.06 81 ALA A CA 1
ATOM 649 C C . ALA A 1 81 ? 20.299 21.752 -22.956 1.00 74.06 81 ALA A C 1
ATOM 651 O O . ALA A 1 81 ? 19.155 21.321 -22.824 1.00 74.06 81 ALA A O 1
ATOM 652 N N . TRP A 1 82 ? 20.556 22.894 -23.600 1.00 67.12 82 TRP A N 1
ATOM 653 C CA . TRP A 1 82 ? 19.516 23.734 -24.206 1.00 67.12 82 TRP A CA 1
ATOM 654 C C . TRP A 1 82 ? 18.807 23.057 -25.389 1.00 67.12 82 TRP A C 1
ATOM 656 O O . TRP A 1 82 ? 17.629 23.301 -25.639 1.00 67.12 82 TRP A O 1
ATOM 666 N N . LEU A 1 83 ? 19.531 22.217 -26.134 1.00 74.75 83 LEU A N 1
ATOM 667 C CA . LEU A 1 83 ? 18.993 21.460 -27.260 1.00 74.75 83 LEU A CA 1
ATOM 668 C C . LEU A 1 83 ? 18.694 20.027 -26.828 1.00 74.75 83 LEU A C 1
ATOM 670 O O . LEU A 1 83 ? 19.524 19.366 -26.206 1.00 74.75 83 LEU A O 1
ATOM 674 N N . PHE A 1 84 ? 17.510 19.546 -27.200 1.00 69.38 84 PHE A N 1
ATOM 675 C CA . PHE A 1 84 ? 17.102 18.172 -26.953 1.00 69.38 84 PHE A CA 1
ATOM 676 C C . PHE A 1 84 ? 17.871 17.210 -27.866 1.00 69.38 84 PHE A C 1
ATOM 678 O O . PHE A 1 84 ? 17.781 17.306 -29.091 1.00 69.38 84 PHE A O 1
ATOM 685 N N . ALA A 1 85 ? 18.597 16.268 -27.268 1.00 74.75 85 ALA A N 1
ATOM 686 C CA . ALA A 1 85 ? 19.263 15.174 -27.959 1.00 74.75 85 ALA A CA 1
ATOM 687 C C . ALA A 1 85 ? 18.745 13.841 -27.383 1.00 74.75 85 ALA A C 1
ATOM 689 O O . ALA A 1 85 ? 19.104 13.497 -26.256 1.00 74.75 85 ALA A O 1
ATOM 690 N N . PRO A 1 86 ? 17.903 13.083 -28.111 1.00 69.56 86 PRO A N 1
ATOM 691 C CA . PRO A 1 86 ? 17.288 11.874 -27.569 1.00 69.56 86 PRO A CA 1
ATOM 692 C C . PRO A 1 86 ? 18.334 10.791 -27.274 1.00 69.56 86 PRO A C 1
ATOM 694 O O . PRO A 1 86 ? 19.195 10.498 -28.112 1.00 69.56 86 PRO A O 1
ATOM 697 N N . ASP A 1 87 ? 18.241 10.168 -26.098 1.00 73.50 87 ASP A N 1
ATOM 698 C CA . ASP A 1 87 ? 18.969 8.946 -25.772 1.00 73.50 87 ASP A CA 1
ATOM 699 C C . ASP A 1 87 ? 18.177 7.713 -26.211 1.00 73.50 87 ASP A C 1
ATOM 701 O O . ASP A 1 87 ? 17.240 7.280 -25.545 1.00 73.50 87 ASP A O 1
ATOM 705 N N . SER A 1 88 ? 18.583 7.099 -27.322 1.00 68.38 88 SER A N 1
ATOM 706 C CA . SER A 1 88 ? 17.958 5.878 -27.841 1.00 68.38 88 SER A CA 1
ATOM 707 C C . SER A 1 88 ? 18.058 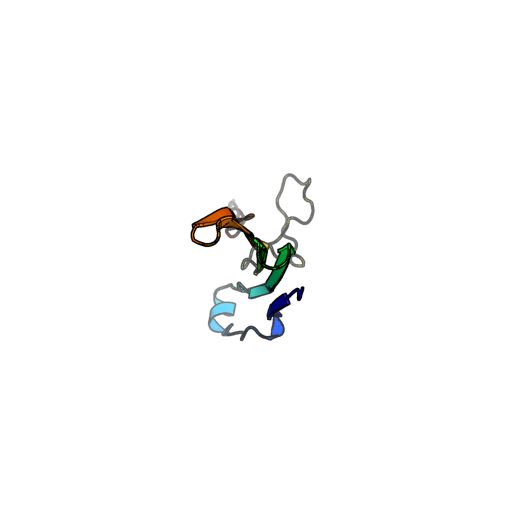4.672 -26.896 1.00 68.38 88 SER A C 1
ATOM 709 O O . SER A 1 88 ? 17.428 3.652 -27.161 1.00 68.38 88 SER A O 1
ATOM 711 N N . SER A 1 89 ? 18.857 4.748 -25.825 1.00 70.56 89 SER A N 1
ATOM 712 C CA . SER A 1 89 ? 18.938 3.701 -24.801 1.00 70.56 89 SER A CA 1
ATOM 713 C C . SER A 1 89 ? 17.929 3.869 -23.656 1.00 70.56 89 SER A C 1
ATOM 715 O O . SER A 1 89 ? 17.663 2.897 -22.945 1.00 70.56 89 SER A O 1
ATOM 717 N N . GLU A 1 90 ? 17.297 5.042 -23.514 1.00 72.19 90 GLU A N 1
ATOM 718 C CA . GLU A 1 90 ? 16.377 5.350 -22.413 1.00 72.19 90 GLU A CA 1
ATOM 719 C C . GLU A 1 90 ? 15.013 5.866 -22.905 1.00 72.19 90 GLU A C 1
ATOM 721 O O . GLU A 1 90 ? 14.801 7.058 -23.135 1.00 72.19 90 GLU A O 1
ATOM 726 N N . GLN A 1 91 ? 14.045 4.951 -23.028 1.00 74.25 91 GLN A N 1
ATOM 727 C CA . GLN A 1 91 ? 12.651 5.281 -23.352 1.00 74.25 91 GLN A CA 1
ATOM 728 C C . GLN A 1 91 ? 11.942 5.995 -22.191 1.00 74.25 91 GLN A C 1
ATOM 730 O O . GLN A 1 91 ? 12.088 5.614 -21.025 1.00 74.25 91 GLN A O 1
ATOM 735 N N . ALA A 1 92 ? 11.099 6.973 -22.523 1.00 72.38 92 ALA A N 1
ATOM 736 C CA . ALA A 1 92 ? 10.221 7.648 -21.576 1.00 72.38 92 ALA A CA 1
ATOM 737 C C . ALA A 1 92 ? 9.160 6.687 -21.006 1.00 72.38 92 ALA A C 1
ATOM 739 O O . ALA A 1 92 ? 8.715 5.749 -21.674 1.00 72.38 92 ALA A O 1
ATOM 740 N N . VAL A 1 93 ? 8.748 6.928 -19.759 1.00 78.75 93 VAL A N 1
ATOM 741 C CA . VAL A 1 93 ? 7.818 6.070 -19.010 1.00 78.75 93 VAL A CA 1
ATOM 742 C C . VAL A 1 93 ? 6.649 6.901 -18.494 1.00 78.75 93 VAL A C 1
ATOM 744 O O . VAL A 1 93 ? 6.863 7.916 -17.838 1.00 78.75 93 VAL A O 1
ATOM 747 N N . ASP A 1 94 ? 5.431 6.437 -18.758 1.00 77.44 94 ASP A N 1
ATOM 748 C CA . ASP A 1 94 ? 4.211 6.872 -18.075 1.00 77.44 94 ASP A CA 1
ATOM 749 C C . ASP A 1 94 ? 4.018 5.976 -16.845 1.00 77.44 94 ASP A C 1
ATOM 751 O O . ASP A 1 94 ? 3.770 4.769 -16.974 1.00 77.44 94 ASP A O 1
ATOM 755 N N . ASP A 1 95 ? 4.212 6.553 -15.657 1.00 81.44 95 ASP A N 1
ATOM 756 C CA . ASP A 1 95 ? 3.999 5.891 -14.378 1.00 81.44 95 ASP A CA 1
ATOM 757 C C . ASP A 1 95 ? 2.692 6.331 -13.713 1.00 81.44 95 ASP A C 1
ATOM 759 O O . ASP A 1 95 ? 2.388 7.512 -13.503 1.00 81.44 95 ASP A O 1
ATOM 763 N N . GLN A 1 96 ? 1.922 5.322 -13.324 1.00 84.38 96 GLN A N 1
ATOM 764 C CA . GLN A 1 96 ? 0.635 5.491 -12.678 1.00 84.38 96 GLN A CA 1
ATOM 765 C C . GLN A 1 96 ? 0.582 4.623 -11.433 1.00 84.38 96 GLN A C 1
ATOM 767 O O . GLN A 1 96 ? 1.008 3.463 -11.426 1.00 84.38 96 GLN A O 1
ATOM 772 N N . TYR A 1 97 ? 0.037 5.169 -10.353 1.00 89.69 97 TYR A N 1
ATOM 773 C CA . TYR A 1 97 ? -0.176 4.391 -9.143 1.00 89.69 97 TYR A CA 1
ATOM 774 C C . TYR A 1 97 ? -1.440 4.809 -8.404 1.00 89.69 97 TYR A C 1
ATOM 776 O O . TYR A 1 97 ? -1.839 5.972 -8.420 1.00 89.69 97 TYR A O 1
ATOM 784 N N . ALA A 1 98 ? -2.046 3.852 -7.710 1.00 92.25 98 ALA A N 1
ATOM 785 C CA . ALA A 1 98 ? -3.221 4.057 -6.878 1.00 92.25 98 ALA A CA 1
ATOM 786 C C . ALA A 1 98 ? -2.992 3.486 -5.477 1.00 92.25 98 ALA A C 1
ATOM 788 O O . ALA A 1 98 ? -2.403 2.414 -5.329 1.00 92.25 98 ALA A O 1
ATOM 789 N N . ARG A 1 99 ? -3.426 4.219 -4.450 1.00 95.12 99 ARG A N 1
ATOM 790 C CA . ARG A 1 99 ? -3.329 3.867 -3.031 1.00 95.12 99 ARG A CA 1
ATOM 791 C C . ARG A 1 99 ? -4.685 4.019 -2.373 1.00 95.12 99 ARG A C 1
ATOM 793 O O . ARG A 1 99 ? -5.219 5.125 -2.352 1.00 95.12 99 ARG A O 1
ATOM 800 N N . ASP A 1 100 ? -5.140 2.958 -1.722 1.00 96.31 100 ASP A N 1
ATOM 801 C CA . ASP A 1 100 ? -6.375 2.967 -0.947 1.00 96.31 100 ASP A CA 1
ATOM 802 C C . ASP A 1 100 ? -6.114 2.443 0.465 1.00 96.31 100 ASP A C 1
ATOM 804 O O . ASP A 1 100 ? -5.435 1.438 0.671 1.00 96.31 100 ASP A O 1
ATOM 808 N N . VAL A 1 101 ? -6.649 3.135 1.463 1.00 97.31 101 VAL A N 1
ATOM 809 C CA . VAL A 1 101 ? -6.574 2.780 2.880 1.00 97.31 101 VAL A CA 1
ATOM 810 C C . VAL A 1 101 ? -7.989 2.804 3.431 1.00 97.31 101 VAL A C 1
ATOM 812 O O . VAL A 1 101 ? -8.693 3.803 3.285 1.00 97.31 101 VAL A O 1
ATOM 815 N N . SER A 1 102 ? -8.396 1.743 4.124 1.00 97.69 102 SER A N 1
ATOM 816 C CA . SER A 1 102 ? -9.633 1.750 4.902 1.00 97.69 102 SER A CA 1
ATOM 817 C C . SER A 1 102 ? -9.408 1.238 6.317 1.00 97.69 102 SER A C 1
ATOM 819 O O . SER A 1 102 ? -8.584 0.355 6.560 1.00 97.69 102 SER A O 1
ATOM 821 N N . ALA A 1 103 ? -10.148 1.802 7.266 1.00 97.94 103 ALA A N 1
ATOM 822 C CA . ALA A 1 103 ? -10.148 1.386 8.656 1.00 97.94 103 ALA A CA 1
ATOM 823 C C . ALA A 1 103 ? -11.575 1.384 9.198 1.00 97.94 103 ALA A C 1
ATOM 825 O O . ALA A 1 103 ? -12.371 2.284 8.938 1.00 97.94 103 ALA A O 1
ATOM 826 N N . ARG A 1 104 ? -11.898 0.369 9.994 1.00 98.12 104 ARG A N 1
ATOM 827 C CA . ARG A 1 104 ? -13.190 0.215 10.650 1.00 98.12 104 ARG A CA 1
ATOM 828 C C . ARG A 1 104 ? -12.990 -0.150 12.107 1.00 98.12 104 ARG A C 1
ATOM 830 O O . ARG A 1 104 ? -12.260 -1.088 12.414 1.00 98.12 104 ARG A O 1
ATOM 837 N N . LEU A 1 105 ? -13.708 0.527 12.992 1.00 98.19 105 LEU A N 1
ATOM 838 C CA . LEU A 1 105 ? -13.784 0.207 14.411 1.00 98.19 105 LEU A CA 1
ATOM 839 C C . LEU A 1 105 ? -15.240 -0.055 14.782 1.00 98.19 105 LEU A C 1
ATOM 841 O O . LEU A 1 105 ? -16.090 0.812 14.618 1.00 98.19 105 LEU A O 1
ATOM 845 N N . THR A 1 106 ? -15.536 -1.241 15.297 1.00 98.06 106 THR A N 1
ATOM 846 C CA . THR A 1 106 ? -16.877 -1.626 15.743 1.00 98.06 106 THR A CA 1
ATOM 847 C C . THR A 1 106 ? -16.872 -1.806 17.253 1.00 98.06 106 THR A C 1
ATOM 849 O O . THR A 1 106 ? -16.105 -2.607 17.780 1.00 98.06 106 THR A O 1
ATOM 852 N N . TYR A 1 107 ? -17.762 -1.101 17.943 1.00 97.75 107 TYR A N 1
ATOM 853 C CA . TYR A 1 107 ? -17.926 -1.143 19.391 1.00 97.75 107 TYR A CA 1
ATOM 854 C C . TYR A 1 107 ? -19.353 -1.563 19.769 1.00 97.75 107 TYR A C 1
ATOM 856 O O . TYR A 1 107 ? -20.332 -0.984 19.300 1.00 97.75 107 TYR A O 1
ATOM 864 N N . GLN A 1 108 ? -19.490 -2.571 20.628 1.00 97.62 108 GLN A N 1
ATOM 865 C CA . GLN A 1 108 ? -20.764 -2.972 21.229 1.00 97.62 108 GLN A CA 1
ATOM 866 C C . GLN A 1 108 ? -21.003 -2.134 22.492 1.00 97.62 108 GLN A C 1
ATOM 868 O O . GLN A 1 108 ? -20.536 -2.484 23.573 1.00 97.62 108 GLN A O 1
ATOM 873 N N . ALA A 1 109 ? -21.742 -1.032 22.362 1.00 93.75 109 ALA A N 1
ATOM 874 C CA . ALA A 1 109 ? -22.002 -0.113 23.471 1.00 93.75 109 ALA A CA 1
ATOM 875 C C . ALA A 1 109 ? -22.914 -0.714 24.559 1.00 93.75 109 ALA A C 1
ATOM 877 O O . ALA A 1 109 ? -22.705 -0.479 25.745 1.00 93.75 109 ALA A O 1
ATOM 878 N N . THR A 1 110 ? -23.917 -1.509 24.172 1.00 94.31 110 THR A N 1
ATOM 879 C CA . THR A 1 110 ? -24.803 -2.263 25.087 1.00 94.31 110 THR A CA 1
ATOM 880 C C . THR A 1 110 ? -25.112 -3.630 24.483 1.00 94.31 110 THR A C 1
ATOM 882 O O . THR A 1 110 ? -24.838 -3.831 23.309 1.00 94.31 110 THR A O 1
ATOM 885 N N . ARG A 1 111 ? -25.774 -4.557 25.195 1.00 93.69 111 ARG A N 1
ATOM 886 C CA . ARG A 1 111 ? -26.187 -5.862 24.616 1.00 93.69 111 ARG A CA 1
ATOM 887 C C . ARG A 1 111 ? -27.049 -5.752 23.345 1.00 93.69 111 ARG A C 1
ATOM 889 O O . ARG A 1 111 ? -27.139 -6.723 22.604 1.00 93.69 111 ARG A O 1
ATOM 896 N N . ARG A 1 112 ? -27.689 -4.600 23.103 1.00 95.75 112 ARG A N 1
ATOM 897 C CA . ARG A 1 112 ? -28.568 -4.362 21.944 1.00 95.75 112 ARG A CA 1
ATOM 898 C C . ARG A 1 112 ? -28.032 -3.318 20.957 1.00 95.75 112 ARG A C 1
ATOM 900 O O . ARG A 1 112 ? -28.493 -3.297 19.826 1.00 95.75 112 ARG A O 1
ATOM 907 N N . ASN A 1 113 ? -27.043 -2.504 21.342 1.00 96.69 113 ASN A N 1
ATOM 908 C CA . ASN A 1 113 ? -26.548 -1.391 20.522 1.00 96.69 113 ASN A CA 1
ATOM 909 C C . ASN A 1 113 ? -25.087 -1.601 20.098 1.00 96.69 113 ASN A C 1
ATOM 911 O O . ASN A 1 113 ? -24.217 -1.784 20.954 1.00 96.69 113 ASN A O 1
ATOM 915 N N . LYS A 1 114 ? -24.816 -1.509 18.789 1.00 97.44 114 LYS A N 1
ATOM 916 C CA . LYS A 1 114 ? -23.469 -1.449 18.198 1.00 97.44 114 LYS A CA 1
ATOM 917 C C . LYS A 1 114 ? -23.269 -0.110 17.496 1.00 97.44 114 LYS A C 1
ATOM 919 O O . LYS A 1 114 ? -24.169 0.363 16.814 1.00 97.44 114 LYS A O 1
ATOM 924 N N . VAL A 1 115 ? -22.073 0.448 17.615 1.00 97.75 115 VAL A N 1
ATOM 925 C CA . VAL A 1 115 ? -21.627 1.648 16.901 1.00 97.75 115 VAL A CA 1
ATOM 926 C C . VAL A 1 115 ? -20.422 1.264 16.054 1.00 97.75 115 VAL A C 1
ATOM 928 O O . VAL A 1 115 ? -19.558 0.517 16.513 1.00 97.75 115 VAL A O 1
ATOM 931 N N . THR A 1 116 ? -20.369 1.732 14.810 1.00 97.69 116 THR A N 1
ATOM 932 C CA . THR A 1 116 ? -19.227 1.501 13.920 1.00 97.69 116 THR A CA 1
ATOM 933 C C . THR A 1 116 ? -18.712 2.823 13.387 1.00 97.69 116 THR A C 1
ATOM 935 O O . THR A 1 116 ? -19.482 3.618 12.861 1.00 97.69 116 THR A O 1
ATOM 938 N N . PHE A 1 117 ? -17.406 3.019 13.502 1.00 98.06 117 PHE A N 1
ATOM 939 C CA . PHE A 1 117 ? -16.671 4.109 12.884 1.00 98.06 117 PHE A CA 1
ATOM 940 C C . PHE A 1 117 ? -15.930 3.566 11.669 1.00 98.06 117 PHE A C 1
ATOM 942 O O . PHE A 1 117 ? -15.366 2.470 11.726 1.00 98.06 117 PHE A O 1
ATOM 949 N N . TYR A 1 118 ? -15.947 4.320 10.578 1.00 97.88 118 TYR A N 1
ATOM 950 C CA . TYR A 1 118 ? -15.295 3.955 9.331 1.00 97.88 118 TYR A CA 1
ATOM 951 C C . TYR A 1 118 ? -14.520 5.149 8.785 1.00 97.88 118 TYR A C 1
ATOM 953 O O . TYR A 1 118 ? -15.005 6.278 8.831 1.00 97.88 118 TYR A O 1
ATOM 961 N N . TYR A 1 119 ? -13.324 4.880 8.279 1.00 98.12 119 TYR A N 1
ATOM 962 C CA . TYR A 1 119 ? -12.466 5.840 7.607 1.00 98.12 119 TYR A CA 1
ATOM 963 C C . TYR A 1 119 ? -11.963 5.226 6.304 1.00 98.12 119 TYR A C 1
ATOM 965 O O . TYR A 1 119 ? -11.546 4.067 6.288 1.00 98.12 119 TYR A O 1
ATOM 973 N N . SER A 1 120 ? -11.975 6.011 5.231 1.00 97.25 120 SER A N 1
ATOM 974 C CA . SER A 1 120 ? -11.421 5.629 3.936 1.00 97.25 120 SER A CA 1
ATOM 975 C C . SER A 1 120 ? -10.670 6.788 3.309 1.00 97.25 120 SER A C 1
ATOM 977 O O . SER A 1 120 ? -11.134 7.928 3.348 1.00 97.25 120 SER A O 1
ATOM 979 N N . TYR A 1 121 ? -9.541 6.472 2.694 1.00 97.12 121 TYR A N 1
ATOM 980 C CA . TYR A 1 121 ? -8.744 7.395 1.908 1.00 97.12 121 TYR A CA 1
ATOM 981 C C . TYR A 1 121 ? -8.268 6.690 0.645 1.00 97.12 121 TYR A C 1
ATOM 983 O O . TYR A 1 121 ? -7.723 5.594 0.722 1.00 97.12 121 TYR A O 1
ATOM 991 N N . ASN A 1 122 ? -8.470 7.330 -0.498 1.00 95.06 122 ASN A N 1
ATOM 992 C CA . ASN A 1 122 ? -8.201 6.778 -1.819 1.00 95.06 122 ASN A CA 1
ATOM 993 C C . ASN A 1 122 ? -7.526 7.856 -2.668 1.00 95.06 122 ASN A C 1
ATOM 995 O O . ASN A 1 122 ? -7.965 9.009 -2.669 1.00 95.06 122 ASN A O 1
ATOM 999 N N . MET A 1 123 ? -6.451 7.487 -3.361 1.00 93.06 123 MET A N 1
ATOM 1000 C CA . MET A 1 123 ? -5.620 8.390 -4.154 1.00 93.06 123 MET A CA 1
ATOM 1001 C C . MET A 1 123 ? -5.129 7.685 -5.414 1.00 93.06 123 MET A C 1
ATOM 1003 O O . MET A 1 123 ? -4.540 6.613 -5.327 1.00 93.06 123 MET A O 1
ATOM 1007 N N . ALA A 1 124 ? -5.289 8.328 -6.567 1.00 89.06 124 ALA A N 1
ATOM 1008 C CA . ALA A 1 124 ? -4.711 7.892 -7.833 1.00 89.06 124 ALA A CA 1
ATOM 1009 C C . ALA A 1 124 ? -3.815 9.001 -8.400 1.00 89.06 124 ALA A C 1
ATOM 1011 O O . ALA A 1 124 ? -4.200 10.170 -8.388 1.00 89.06 124 ALA A O 1
ATOM 1012 N N . CYS A 1 125 ? -2.623 8.636 -8.873 1.00 86.62 125 CYS A N 1
ATOM 1013 C CA . CYS A 1 125 ? -1.697 9.522 -9.572 1.00 86.62 125 CYS A CA 1
ATOM 1014 C C . CYS A 1 125 ? -1.512 9.035 -11.006 1.00 86.62 125 CYS A C 1
ATOM 1016 O O . CYS A 1 125 ? -1.126 7.887 -11.226 1.00 86.62 125 CYS A O 1
ATOM 1018 N N . HIS A 1 126 ? -1.741 9.943 -11.950 1.00 80.56 126 HIS A N 1
ATOM 1019 C CA . HIS A 1 126 ? -1.242 9.854 -13.318 1.00 80.56 126 HIS A CA 1
ATOM 1020 C C . HIS A 1 126 ? -0.057 10.813 -13.395 1.00 80.56 126 HIS A C 1
ATOM 1022 O O . HIS A 1 126 ? -0.237 12.000 -13.665 1.00 80.56 126 HIS A O 1
ATOM 1028 N N . CYS A 1 127 ? 1.121 10.342 -12.985 1.00 73.81 127 CYS A N 1
ATOM 1029 C CA . CYS A 1 127 ? 2.205 11.242 -12.603 1.00 73.81 127 CYS A CA 1
ATOM 1030 C C . CYS A 1 127 ? 2.889 11.867 -13.822 1.00 73.81 127 CYS A C 1
ATOM 1032 O O . CYS A 1 127 ? 3.229 13.049 -13.785 1.00 73.81 127 CYS A O 1
ATOM 1034 N N . HIS A 1 128 ? 2.978 11.124 -14.927 1.00 70.00 128 HIS A N 1
ATOM 1035 C CA . HIS A 1 128 ? 3.365 11.666 -16.225 1.00 70.00 128 HIS A CA 1
ATOM 1036 C C . HIS A 1 128 ? 2.254 11.464 -17.259 1.00 70.00 128 HIS A C 1
ATOM 1038 O O . HIS A 1 128 ? 2.286 10.569 -18.098 1.00 70.00 128 HIS A O 1
ATOM 1044 N N . PHE A 1 129 ? 1.247 12.334 -17.189 1.00 61.06 129 PHE A N 1
ATOM 1045 C CA . PHE A 1 129 ? 0.126 12.348 -18.124 1.00 61.06 129 PHE A CA 1
ATOM 1046 C C . PHE A 1 129 ? 0.496 13.086 -19.425 1.00 61.06 129 PHE A C 1
ATOM 1048 O O . PHE A 1 129 ? 1.153 14.124 -19.380 1.00 61.06 129 PHE A O 1
ATOM 1055 N N . LEU A 1 130 ? 0.040 12.581 -20.579 1.00 58.31 130 LEU A N 1
ATOM 1056 C CA . LEU A 1 130 ? 0.239 13.186 -21.912 1.00 58.31 130 LEU A CA 1
ATOM 1057 C C . LEU A 1 130 ? 1.707 13.329 -22.366 1.00 58.31 130 LEU A C 1
ATOM 1059 O O . LEU A 1 130 ? 2.032 14.276 -23.085 1.00 58.31 130 LEU A O 1
ATOM 1063 N N . ILE A 1 131 ? 2.594 12.388 -22.022 1.00 61.38 131 ILE A N 1
ATOM 1064 C CA . ILE A 1 131 ? 3.885 12.298 -22.722 1.00 61.38 131 ILE A CA 1
ATOM 1065 C C . ILE A 1 131 ? 3.595 11.955 -24.195 1.00 61.38 131 ILE A C 1
ATOM 1067 O O . ILE A 1 131 ? 3.280 10.817 -24.535 1.00 61.38 131 ILE A O 1
ATOM 1071 N N . GLY A 1 132 ? 3.662 12.958 -25.069 1.00 57.12 132 GLY A N 1
ATOM 1072 C CA . GLY A 1 132 ? 3.629 12.793 -26.521 1.00 57.12 132 GLY A CA 1
ATOM 1073 C C . GLY A 1 132 ? 5.042 12.664 -27.100 1.00 57.12 132 GLY A C 1
ATOM 1074 O O . GLY A 1 132 ? 6.011 12.998 -26.414 1.00 57.12 132 GLY A O 1
ATOM 1075 N N . PRO A 1 133 ? 5.185 12.206 -28.355 1.00 53.22 133 PRO A N 1
ATOM 1076 C CA . PRO A 1 133 ? 6.474 12.229 -29.032 1.00 53.22 133 PRO A CA 1
ATOM 1077 C C . PRO A 1 133 ? 6.983 13.670 -29.093 1.00 53.22 133 PRO A C 1
ATOM 1079 O O . PRO A 1 133 ? 6.254 14.581 -29.497 1.00 53.22 133 PRO A O 1
ATOM 1082 N N . ALA A 1 134 ? 8.242 13.882 -28.710 1.00 52.69 134 ALA A N 1
ATOM 1083 C CA . ALA A 1 134 ? 8.926 15.120 -29.039 1.00 52.69 134 ALA A CA 1
ATOM 1084 C C . ALA A 1 134 ? 9.022 15.175 -30.568 1.00 52.69 134 ALA A C 1
ATOM 1086 O O . ALA A 1 134 ? 9.802 14.441 -31.174 1.00 52.69 134 ALA A O 1
ATOM 1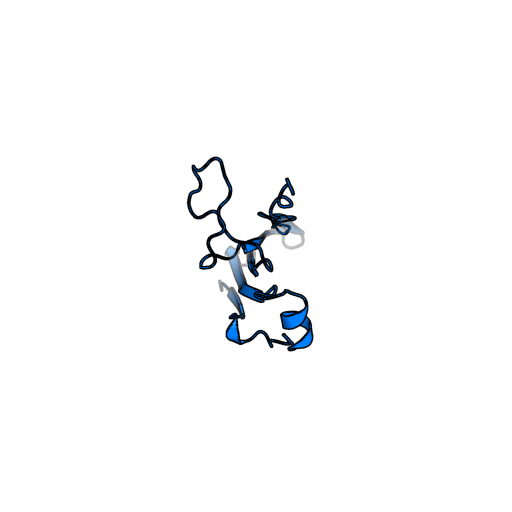087 N N . LEU A 1 135 ? 8.186 15.999 -31.208 1.00 47.41 135 LEU A N 1
ATOM 1088 C CA . LEU A 1 135 ? 8.347 16.307 -32.622 1.00 47.41 135 LEU A CA 1
ATOM 1089 C C . LEU A 1 135 ? 9.716 16.971 -32.755 1.00 47.41 135 LEU A C 1
ATOM 1091 O O . LEU A 1 135 ? 9.887 18.126 -32.364 1.00 47.41 135 LEU A O 1
ATOM 1095 N N . ALA A 1 136 ? 10.700 16.222 -33.254 1.00 46.88 136 ALA A N 1
ATOM 1096 C CA . ALA A 1 136 ? 11.946 16.803 -33.716 1.00 46.88 136 ALA A CA 1
ATOM 1097 C C . ALA A 1 136 ? 11.558 17.941 -34.665 1.00 46.88 136 ALA A C 1
ATOM 1099 O O . ALA A 1 136 ? 10.845 17.709 -35.644 1.00 46.88 136 ALA A O 1
ATOM 1100 N N . GLY A 1 137 ? 11.926 19.174 -34.306 1.00 41.12 137 GLY A N 1
ATOM 1101 C CA . GLY A 1 137 ? 11.611 20.348 -35.108 1.00 41.12 137 GLY A CA 1
ATOM 1102 C C . GLY A 1 137 ? 11.991 20.075 -36.557 1.00 41.12 137 GLY A C 1
ATOM 1103 O O . GLY A 1 137 ? 13.095 19.590 -36.816 1.00 41.12 137 GLY A O 1
ATOM 1104 N N . SER A 1 138 ? 11.051 20.318 -37.477 1.00 36.53 138 SER A N 1
ATOM 1105 C CA . SER A 1 138 ? 11.279 20.164 -38.913 1.00 36.53 138 SER A CA 1
ATOM 1106 C C . SER A 1 138 ? 12.644 20.740 -39.282 1.00 36.53 138 SER A C 1
ATOM 1108 O O . SER A 1 138 ? 12.935 21.869 -38.873 1.00 36.53 138 SER A O 1
ATOM 1110 N N . PRO A 1 139 ? 13.476 20.022 -40.056 1.00 39.28 139 PRO A N 1
ATOM 1111 C CA . PRO A 1 139 ? 14.693 20.617 -40.572 1.00 39.28 139 PRO A CA 1
ATOM 1112 C C . PRO A 1 139 ? 14.279 21.830 -41.406 1.00 39.28 139 PRO A C 1
ATOM 1114 O O . PRO A 1 139 ? 13.526 21.705 -42.374 1.00 39.28 139 PRO A O 1
ATOM 1117 N N . SER A 1 140 ? 14.717 23.019 -40.994 1.00 37.81 140 SER A N 1
ATOM 1118 C CA . SER A 1 140 ? 14.593 24.223 -41.802 1.00 37.81 140 SER A CA 1
ATOM 1119 C C . SER A 1 140 ? 15.394 23.992 -43.077 1.00 37.81 140 SER A C 1
ATOM 1121 O O . SER A 1 140 ? 16.623 24.020 -43.060 1.00 37.81 140 SER A O 1
ATOM 1123 N N . THR A 1 141 ? 14.696 23.710 -44.172 1.00 37.91 141 THR A N 1
ATOM 1124 C CA . THR A 1 141 ? 15.262 23.737 -45.516 1.00 37.91 141 THR A CA 1
ATOM 1125 C C . THR A 1 141 ? 15.764 25.147 -45.805 1.00 37.91 141 THR A C 1
ATOM 1127 O O . THR A 1 141 ? 14.972 26.093 -45.808 1.00 37.91 141 THR A O 1
ATOM 1130 N N . SER A 1 142 ? 17.063 25.296 -46.048 1.00 34.72 142 SER A N 1
ATOM 1131 C CA . SER A 1 142 ? 17.673 26.432 -46.747 1.00 34.72 142 SER A CA 1
ATOM 1132 C C . SER A 1 142 ? 18.917 25.945 -47.469 1.00 34.72 142 SER A C 1
ATOM 1134 O O . SER A 1 142 ? 19.700 25.211 -46.825 1.00 34.72 142 SER A O 1
#

Foldseek 3Di:
DDKDKDKDKDWDAQVPDDDPPDVVNVVVPFPDAKTWHIWMKMKMKIKDAPDPPFKIKIKIKMKIKTKIFDTQAADAPDPPDPDGDGDPVGTDMFIKMKIKMKMKMWGDPDPPDIDMDIDIDIDIDRPDPPPDNPPPPPPPDD